Protein AF-U6D074-F1 (afdb_monomer)

Secondary structure (DSSP, 8-state):
-------------------------------TT--S-SS-----S-----S-PPPTTS---SEETTEEEEEEEPPPS------TTS--------TTSS--EEEEES---SS--PPEE--B-S-GGG--B-SS-------STT--S--EEEEETTEEEEE-

Sequence (160 aa):
PRHIYPAVEFLGPCEQEEGRSSAPESILLVPPTWPKQLVPAIPICSIPVTASLPPLEWPLSHQAGSYELRIEVQPKPHHRAHYETEGSRGAVKAPTGGHPVVQLHGYMENKPLGLQIFIGTADERILKPHAFYQVHRITGKTVTTTSYEKIVGNTKVLEI

Organism: Neovison vison (NCBI:txid452646)

Radius of gyration: 24.46 Å; Cα contacts (8 Å, |Δi|>4): 148; chains: 1; bounding box: 36×88×49 Å

Solvent-accessible surface area (backbone atoms only — not comparable to full-atom values): 11363 Å² total; per-residue (Å²): 138,91,86,84,86,88,88,82,92,75,95,77,81,89,87,84,83,87,78,83,78,74,71,82,83,76,81,78,85,73,74,93,78,70,76,94,80,87,68,83,93,69,82,93,67,90,71,83,79,73,82,69,72,79,64,81,57,57,92,73,71,57,59,60,93,72,32,36,57,42,72,82,35,58,59,40,98,74,76,75,81,66,59,92,91,51,75,83,70,70,78,79,34,15,79,88,70,51,59,52,38,76,46,74,42,69,74,83,70,93,70,89,74,77,51,81,43,60,37,57,44,92,45,84,92,61,48,28,70,32,94,89,49,66,52,75,89,78,77,57,96,86,57,84,72,72,68,49,79,46,76,56,91,94,40,44,32,37,36,67

InterPro domains:
  IPR008366 Nuclear factor of activated T cells (NFAT) [PTHR12533] (15-160)
  IPR008967 p53-like transcription factor, DNA-binding domain superfamily [SSF49417] (56-160)
  IPR011539 Rel homology domain, DNA-binding domain [PF00554] (69-154)
  IPR011539 Rel homology domain, DNA-binding domain [PS50254] (51-160)
  IPR037059 Rel homology domain (RHD), DNA-binding domain superfamily [G3DSA:2.60.40.340] (56-160)

Nearest PDB structures (foldseek):
  1owr-assembly4_Q  TM=9.821E-01  e=7.142E-13  Homo sapiens
  8ow4-assembly1_A  TM=9.774E-01  e=5.999E-13  Homo sapiens
  2as5-assembly2_M  TM=9.662E-01  e=8.504E-13  Homo sapiens
  3qrf-assembly2_M  TM=9.752E-01  e=2.722E-12  Homo sapiens
  1p7h-assembly1_L  TM=9.352E-01  e=1.099E-11  Homo sapiens

Structure (mmCIF, N/CA/C/O backbone):
data_AF-U6D074-F1
#
_entry.id   AF-U6D074-F1
#
loop_
_atom_site.group_PDB
_atom_site.id
_atom_site.type_symbol
_atom_site.label_atom_id
_atom_site.label_alt_id
_atom_site.label_comp_id
_atom_site.label_asym_id
_atom_site.label_entity_id
_atom_site.label_seq_id
_atom_site.pdbx_PDB_ins_code
_atom_site.Cartn_x
_atom_site.Cartn_y
_atom_site.Cartn_z
_atom_site.occupancy
_atom_site.B_iso_or_equiv
_atom_site.auth_seq_id
_atom_site.auth_comp_id
_atom_site.auth_asym_id
_atom_site.auth_atom_id
_atom_site.pdbx_PDB_model_num
ATOM 1 N N . PRO A 1 1 ? 6.207 73.550 6.041 1.00 38.06 1 PRO A N 1
ATOM 2 C CA . PRO A 1 1 ? 4.997 74.009 6.778 1.00 38.06 1 PRO A CA 1
ATOM 3 C C . PRO A 1 1 ? 4.131 72.793 7.178 1.00 38.06 1 PRO A C 1
ATOM 5 O O . PRO A 1 1 ? 3.427 72.260 6.336 1.00 38.06 1 PRO 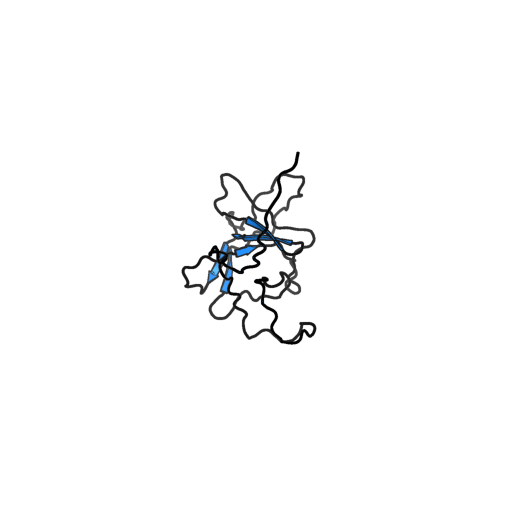A O 1
ATOM 8 N N . ARG A 1 2 ? 4.426 72.088 8.282 1.00 33.56 2 ARG A N 1
ATOM 9 C CA . ARG A 1 2 ? 3.972 72.301 9.681 1.00 33.56 2 ARG A CA 1
ATOM 10 C C . ARG A 1 2 ? 2.450 72.416 9.879 1.00 33.56 2 ARG A C 1
ATOM 12 O O . ARG A 1 2 ? 1.933 73.497 9.667 1.00 33.56 2 ARG A O 1
ATOM 19 N N . HIS A 1 3 ? 1.843 71.342 10.403 1.00 35.75 3 HIS A N 1
ATOM 20 C CA . HIS A 1 3 ? 0.740 71.236 11.393 1.00 35.75 3 HIS A CA 1
ATOM 21 C C . HIS A 1 3 ? 0.829 69.772 11.923 1.00 35.75 3 HIS A C 1
ATOM 23 O O . HIS A 1 3 ? 0.828 68.874 11.092 1.00 35.75 3 HIS A O 1
ATOM 29 N N . ILE A 1 4 ? 1.237 69.392 13.149 1.00 35.25 4 ILE A N 1
ATOM 30 C CA . ILE A 1 4 ? 0.816 69.634 14.557 1.00 35.25 4 ILE A CA 1
ATOM 31 C C . ILE A 1 4 ? -0.487 68.883 14.970 1.00 35.25 4 ILE A C 1
ATOM 33 O O . ILE A 1 4 ? -1.557 69.451 14.811 1.00 35.25 4 ILE A O 1
ATOM 37 N N . TYR A 1 5 ? -0.294 67.650 15.511 1.00 31.31 5 TYR A N 1
ATOM 38 C CA . TYR A 1 5 ? -0.891 66.891 16.667 1.00 31.31 5 TYR A CA 1
ATOM 39 C C . TYR A 1 5 ? -2.433 66.743 16.872 1.00 31.31 5 TYR A C 1
ATOM 41 O O . TYR A 1 5 ? -3.156 67.587 16.357 1.00 31.31 5 TYR A O 1
ATOM 49 N N . PRO A 1 6 ? -2.969 65.751 17.658 1.00 41.78 6 PRO A N 1
ATOM 50 C CA . PRO A 1 6 ? -2.330 64.956 18.735 1.00 41.78 6 PRO A CA 1
ATOM 51 C C . PRO A 1 6 ? -2.642 63.429 18.823 1.00 41.78 6 PRO A C 1
ATOM 53 O O . PRO A 1 6 ? -3.312 62.840 17.984 1.00 41.78 6 PRO A O 1
ATOM 56 N N . ALA A 1 7 ? -2.061 62.825 19.870 1.00 33.84 7 ALA A N 1
ATOM 57 C CA . ALA A 1 7 ? -1.990 61.420 20.287 1.00 33.84 7 ALA A CA 1
ATOM 58 C C . ALA A 1 7 ? -3.285 60.804 20.846 1.00 33.84 7 ALA A C 1
ATOM 60 O O . ALA A 1 7 ? -4.070 61.543 21.427 1.00 33.84 7 ALA A O 1
ATOM 61 N N . VAL A 1 8 ? -3.388 59.462 20.824 1.00 32.84 8 VAL A N 1
ATOM 62 C CA . VAL A 1 8 ? -3.908 58.626 21.934 1.00 32.84 8 VAL A CA 1
ATOM 63 C C . VAL A 1 8 ? -3.271 57.226 21.847 1.00 32.84 8 VAL A C 1
ATOM 65 O O . VAL A 1 8 ? -3.516 56.488 20.896 1.00 32.84 8 VAL A O 1
ATOM 68 N N . GLU A 1 9 ? -2.458 56.855 22.838 1.00 30.19 9 GLU A N 1
ATOM 69 C CA . GLU A 1 9 ? -2.199 55.451 23.169 1.00 30.19 9 GLU A CA 1
ATOM 70 C C . GLU A 1 9 ? -3.430 54.894 23.891 1.00 30.19 9 GLU A C 1
ATOM 72 O O . GLU A 1 9 ? -3.883 55.476 24.876 1.00 30.19 9 GLU A O 1
ATOM 77 N N . PHE A 1 10 ? -3.953 53.756 23.440 1.00 27.66 10 PHE A N 1
ATOM 78 C CA . PHE A 1 10 ? -4.755 52.891 24.300 1.00 27.66 10 PHE A CA 1
ATOM 79 C C . PHE A 1 10 ? -4.472 51.434 23.937 1.00 27.66 10 PHE A C 1
ATOM 81 O O . PHE A 1 10 ? -4.983 50.891 22.960 1.00 27.66 10 PHE A O 1
ATOM 88 N N . LEU A 1 11 ? -3.600 50.814 24.729 1.00 32.66 11 LEU A N 1
ATOM 89 C CA . LEU A 1 11 ? -3.539 49.366 24.878 1.00 32.66 11 LEU A CA 1
ATOM 90 C C . LEU A 1 11 ? -4.854 48.924 25.537 1.00 32.66 11 LEU A C 1
ATOM 92 O O . LEU A 1 11 ? -5.122 49.277 26.683 1.00 32.66 11 LEU A O 1
ATOM 96 N N . GLY A 1 12 ? -5.672 48.170 24.805 1.00 29.39 12 GLY A N 1
ATOM 97 C CA . GLY A 1 12 ? -6.912 47.558 25.284 1.00 29.39 12 GLY A CA 1
ATOM 98 C C . GLY A 1 12 ? -7.103 46.181 24.632 1.00 29.39 12 GLY A C 1
ATOM 99 O O . GLY A 1 12 ? -6.795 46.049 23.447 1.00 29.39 12 GLY A O 1
ATOM 100 N N . PRO A 1 13 ? -7.518 45.141 25.380 1.00 32.28 13 PRO A N 1
ATOM 101 C CA . PRO A 1 13 ? -7.339 43.746 24.987 1.00 32.28 13 PRO A CA 1
ATOM 102 C C . PRO A 1 13 ? -8.532 43.149 24.223 1.00 32.28 13 PRO A C 1
ATOM 104 O O . PRO A 1 13 ? -9.662 43.579 24.407 1.00 32.28 13 PRO A O 1
ATOM 107 N N . CYS A 1 14 ? -8.221 42.083 23.472 1.00 28.56 14 CYS A N 1
ATOM 108 C CA . CYS A 1 14 ? -9.037 40.887 23.226 1.00 28.56 14 CYS A CA 1
ATOM 109 C C . CYS A 1 14 ? -10.477 41.101 22.746 1.00 28.56 14 CYS A C 1
ATOM 111 O O . CYS A 1 14 ? -11.326 41.339 23.586 1.00 28.56 14 CYS A O 1
ATOM 113 N N . GLU A 1 15 ? -10.738 40.847 21.455 1.00 27.38 15 GLU A N 1
ATOM 114 C CA . GLU A 1 15 ? -11.736 39.869 20.970 1.00 27.38 15 GLU A CA 1
ATOM 115 C C . GLU A 1 15 ? -11.310 39.409 19.560 1.00 27.38 15 GLU A C 1
ATOM 117 O O . GLU A 1 15 ? -11.270 40.205 18.624 1.00 27.38 15 GLU A O 1
ATOM 122 N N . GLN A 1 16 ? -10.914 38.138 19.406 1.00 31.77 16 GLN A N 1
ATOM 123 C CA . GLN A 1 16 ? -10.743 37.506 18.094 1.00 31.77 16 GLN A CA 1
ATOM 124 C C . GLN A 1 16 ? -11.830 36.446 17.955 1.00 31.77 16 GLN A C 1
ATOM 126 O O . GLN A 1 16 ? -11.793 35.407 18.616 1.00 31.77 16 GLN A O 1
ATOM 131 N N . GLU A 1 17 ? -12.818 36.781 17.131 1.00 27.67 17 GLU A N 1
ATOM 132 C CA . GLU A 1 17 ? -13.995 35.978 16.849 1.00 27.67 17 GLU A CA 1
ATOM 133 C C . GLU A 1 17 ? -13.617 34.676 16.122 1.00 27.67 17 GLU A C 1
ATOM 135 O O . GLU A 1 17 ? -12.910 34.655 15.114 1.00 27.67 17 GLU A O 1
ATOM 140 N N . GLU A 1 18 ? -14.057 33.595 16.754 1.00 34.66 18 GLU A N 1
ATOM 141 C CA . GLU A 1 18 ? -14.454 32.282 16.259 1.00 34.66 18 GLU A CA 1
ATOM 142 C C . GLU A 1 18 ? -14.160 31.909 14.793 1.00 34.66 18 GLU A C 1
ATOM 144 O O . GLU A 1 18 ? -14.782 32.356 13.836 1.00 34.66 18 GLU A O 1
ATOM 149 N N . GLY A 1 19 ? -13.266 30.933 14.642 1.00 30.92 19 GLY A N 1
ATOM 150 C CA . GLY A 1 19 ? -13.064 30.179 13.407 1.00 30.92 19 GLY A CA 1
ATOM 151 C C . GLY A 1 19 ? -12.396 28.836 13.682 1.00 30.92 19 GLY A C 1
ATOM 152 O O . GLY A 1 19 ? -11.476 28.435 12.971 1.00 30.92 19 GLY A O 1
ATOM 153 N N . ARG A 1 20 ? -12.789 28.148 14.766 1.00 30.27 20 ARG A N 1
ATOM 154 C CA . ARG A 1 20 ? -12.307 26.791 15.061 1.00 30.27 20 ARG A CA 1
ATOM 155 C C . ARG A 1 20 ? -12.944 25.813 14.076 1.00 30.27 20 ARG A C 1
ATOM 157 O O . ARG A 1 20 ? -13.964 25.202 14.365 1.00 30.27 20 ARG A O 1
ATOM 164 N N . SER A 1 21 ? -12.298 25.616 12.932 1.00 30.59 21 SER A N 1
ATOM 165 C CA . SER A 1 21 ? -12.408 24.346 12.216 1.00 30.59 21 SER A CA 1
ATOM 166 C C . SER A 1 21 ? -11.698 23.294 13.067 1.00 30.59 21 SER A C 1
ATOM 168 O O . SER A 1 21 ? -10.490 23.093 12.933 1.00 30.59 21 SER A O 1
ATOM 170 N N . SER A 1 22 ? -12.417 22.668 14.001 1.00 35.97 22 SER A N 1
ATOM 171 C CA . SER A 1 22 ? -11.916 21.500 14.719 1.00 35.97 22 SER A CA 1
ATOM 172 C C . SER A 1 22 ? -11.695 20.379 13.705 1.00 35.97 22 SER A C 1
ATOM 174 O O . SER A 1 22 ? -12.635 19.774 13.188 1.00 35.97 22 SER A O 1
ATOM 176 N N . ALA A 1 23 ? -10.426 20.132 13.376 1.00 39.50 23 ALA A N 1
ATOM 177 C CA . ALA A 1 23 ? -10.022 18.931 12.661 1.00 39.50 23 ALA A CA 1
ATOM 178 C C . ALA A 1 23 ? -10.593 17.705 13.400 1.00 39.50 23 ALA A C 1
ATOM 180 O O . ALA A 1 23 ? -10.630 17.719 14.635 1.00 39.50 23 ALA A O 1
ATOM 181 N N . PRO A 1 24 ? -11.066 16.666 12.689 1.00 38.53 24 PRO A N 1
ATOM 182 C CA . PRO A 1 24 ? -11.672 15.515 13.337 1.00 38.53 24 PRO A CA 1
ATOM 183 C C . PRO A 1 24 ? -10.645 14.877 14.272 1.00 38.53 24 PRO A C 1
ATOM 185 O O . PRO A 1 24 ? -9.604 14.403 13.821 1.00 38.53 24 PRO A O 1
ATOM 188 N N . GLU A 1 25 ? -10.940 14.879 15.572 1.00 34.53 25 GLU A N 1
ATOM 189 C CA . GLU A 1 25 ? -10.128 14.191 16.569 1.00 34.53 25 GLU A CA 1
ATOM 190 C C . GLU A 1 25 ? -10.016 12.715 16.162 1.00 34.53 25 GLU A C 1
ATOM 192 O O . GLU A 1 25 ? -10.998 11.963 16.099 1.00 34.53 25 GLU A O 1
ATOM 197 N N . SER A 1 26 ? -8.800 12.317 15.794 1.00 38.19 26 SER A N 1
ATOM 198 C CA . SER A 1 26 ? -8.444 10.931 15.538 1.00 38.19 26 SER A CA 1
ATOM 199 C C . SER A 1 26 ? -8.326 10.234 16.888 1.00 38.19 26 SER A C 1
ATOM 201 O O . SER A 1 26 ? -7.357 10.442 17.619 1.00 38.19 26 SER A O 1
ATOM 203 N N . ILE A 1 27 ? -9.327 9.431 17.241 1.00 39.31 27 ILE A N 1
ATOM 204 C CA . ILE A 1 27 ? -9.294 8.622 18.459 1.00 39.31 27 ILE A CA 1
ATOM 205 C C . ILE A 1 27 ? -8.322 7.465 18.212 1.00 39.31 27 ILE A C 1
ATOM 207 O O . ILE A 1 27 ? -8.617 6.539 17.460 1.00 39.31 27 ILE A O 1
ATOM 211 N N . LEU A 1 28 ? -7.148 7.525 18.840 1.00 51.34 28 LEU A N 1
ATOM 212 C CA . LEU A 1 28 ? -6.232 6.391 18.923 1.00 51.34 28 LEU A CA 1
ATOM 213 C C . LEU A 1 28 ? -6.717 5.464 20.041 1.00 51.34 28 LEU A C 1
ATOM 215 O O . LEU A 1 28 ? -6.466 5.711 21.220 1.00 51.34 28 LEU A O 1
ATOM 219 N N . LEU A 1 29 ? -7.425 4.395 19.674 1.00 49.09 29 LEU A N 1
ATOM 220 C CA . LEU A 1 29 ? -7.734 3.308 20.600 1.00 49.09 29 LEU A CA 1
ATOM 221 C C . LEU A 1 29 ? -6.463 2.484 20.828 1.00 49.09 29 LEU A C 1
ATOM 223 O O . LEU A 1 29 ? -6.100 1.621 20.034 1.00 49.09 29 LEU A O 1
ATOM 227 N N . VAL A 1 30 ? -5.767 2.785 21.919 1.00 47.28 30 VAL A N 1
ATOM 228 C CA . VAL A 1 30 ? -4.621 2.011 22.397 1.00 47.28 30 VAL A CA 1
ATOM 229 C C . VAL A 1 30 ? -5.130 0.849 23.263 1.00 47.28 30 VAL A C 1
ATOM 231 O O . VAL A 1 30 ? -5.796 1.108 24.270 1.00 47.28 30 VAL A O 1
ATOM 234 N N . PRO A 1 31 ? -4.839 -0.427 22.938 1.00 38.75 31 PRO A N 1
ATOM 235 C CA . PRO A 1 31 ? -5.213 -1.542 23.800 1.00 38.75 31 PRO A CA 1
ATOM 236 C C . PRO A 1 31 ? -4.442 -1.492 25.135 1.00 38.75 31 PRO A C 1
ATOM 238 O O . PRO A 1 31 ? -3.231 -1.265 25.131 1.00 38.75 31 PRO A O 1
ATOM 241 N N . PRO A 1 32 ? -5.081 -1.787 26.282 1.00 45.03 32 PRO A N 1
ATOM 242 C CA . PRO A 1 32 ? -4.427 -1.769 27.596 1.00 45.03 32 PRO A CA 1
ATOM 243 C C . PRO A 1 32 ? -3.415 -2.911 27.831 1.00 45.03 32 PRO A C 1
ATOM 245 O O . PRO A 1 32 ? -2.783 -2.958 28.884 1.00 45.03 32 PRO A O 1
ATOM 248 N N . THR A 1 33 ? -3.234 -3.836 26.883 1.00 42.75 33 THR A N 1
ATOM 249 C CA . THR A 1 33 ? -2.400 -5.044 27.036 1.00 42.75 33 THR A CA 1
ATOM 250 C C . THR A 1 33 ? -1.003 -4.939 26.416 1.00 42.75 33 THR A C 1
ATOM 252 O O . THR A 1 33 ? -0.389 -5.965 26.126 1.00 42.75 33 THR A O 1
ATOM 255 N N . TRP A 1 34 ? -0.465 -3.735 26.200 1.00 48.28 34 TRP A N 1
ATOM 256 C CA . TRP A 1 34 ? 0.905 -3.588 25.696 1.00 48.28 34 TRP A CA 1
ATOM 257 C C . TRP A 1 34 ? 1.943 -4.169 26.679 1.00 48.28 34 TRP A C 1
ATOM 259 O O . TRP A 1 34 ? 2.003 -3.732 27.834 1.00 48.28 34 TRP A O 1
ATOM 269 N N . PRO A 1 35 ? 2.788 -5.137 26.256 1.00 38.09 35 PRO A N 1
ATOM 270 C CA . PRO A 1 35 ? 3.883 -5.629 27.083 1.00 38.09 35 PRO A CA 1
ATOM 271 C C . PRO A 1 35 ? 4.843 -4.480 27.403 1.00 38.09 35 PRO A C 1
ATOM 273 O O . PRO A 1 35 ? 5.380 -3.831 26.508 1.00 38.09 35 PRO A O 1
ATOM 276 N N . LYS A 1 36 ? 5.091 -4.238 28.694 1.00 45.12 36 LYS A N 1
ATOM 277 C CA . LYS A 1 36 ? 5.976 -3.179 29.220 1.00 45.12 36 LYS A CA 1
ATOM 278 C C . LYS A 1 36 ? 7.473 -3.418 28.965 1.00 45.12 36 LYS A C 1
ATOM 280 O O . LYS A 1 36 ? 8.309 -2.997 29.758 1.00 45.12 36 LYS A O 1
ATOM 285 N N . GLN A 1 37 ? 7.845 -4.109 27.898 1.00 4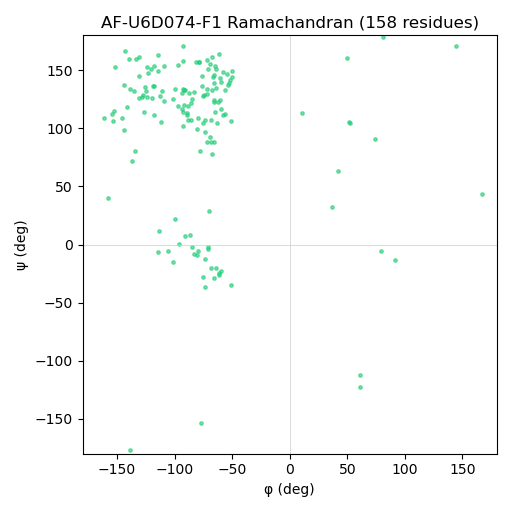6.09 37 GLN A N 1
ATOM 286 C CA . GLN A 1 37 ? 9.238 -4.440 27.628 1.00 46.09 37 GLN A CA 1
ATOM 287 C C . GLN A 1 37 ? 9.555 -4.158 26.169 1.00 46.09 37 GLN A C 1
ATOM 289 O O . GLN A 1 37 ? 9.511 -5.064 25.352 1.00 46.09 37 GLN A O 1
ATOM 294 N N . LEU A 1 38 ? 9.802 -2.876 25.875 1.00 47.19 38 LEU A N 1
ATOM 295 C CA . LEU A 1 38 ? 10.744 -2.340 24.871 1.00 47.19 38 LEU A CA 1
ATOM 296 C C . LEU A 1 38 ? 10.483 -0.838 24.620 1.00 47.19 38 LEU A C 1
ATOM 298 O O . LEU A 1 38 ? 10.487 -0.366 23.489 1.00 47.19 38 LEU A O 1
A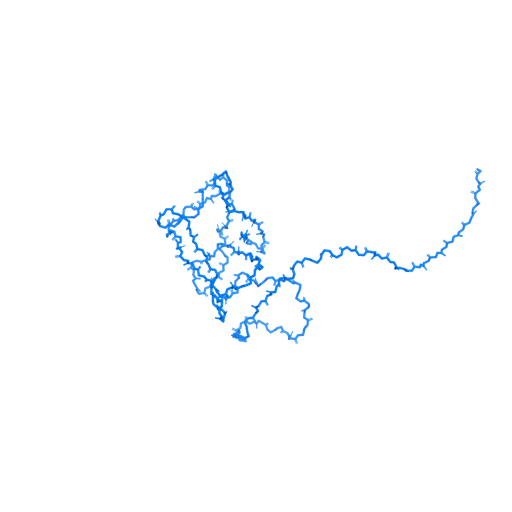TOM 302 N N . VAL A 1 39 ? 10.269 -0.060 25.685 1.00 46.28 39 VAL A N 1
ATOM 303 C CA . VAL A 1 39 ? 10.368 1.407 25.620 1.00 46.28 39 VAL A CA 1
ATOM 304 C C . VAL A 1 39 ? 11.576 1.832 26.459 1.00 46.28 39 VAL A C 1
ATOM 306 O O . VAL A 1 39 ? 11.672 1.402 27.613 1.00 46.28 39 VAL A O 1
ATOM 309 N N . PRO A 1 40 ? 12.525 2.633 25.935 1.00 41.31 40 PRO A N 1
ATOM 310 C CA . PRO A 1 40 ? 13.461 3.349 26.792 1.00 41.31 40 PRO A CA 1
ATOM 311 C C . PRO A 1 40 ? 12.635 4.185 27.769 1.00 41.31 40 PRO A C 1
ATOM 313 O O . PRO A 1 40 ? 11.656 4.808 27.365 1.00 41.31 40 PRO A O 1
ATOM 316 N N . ALA A 1 41 ? 12.980 4.136 29.053 1.00 45.00 41 ALA A N 1
ATOM 317 C CA . ALA A 1 41 ? 12.227 4.772 30.125 1.00 45.00 41 ALA A CA 1
ATOM 318 C C . ALA A 1 41 ? 11.943 6.255 29.821 1.00 45.00 41 ALA A C 1
ATOM 320 O O . ALA A 1 41 ? 12.833 7.097 29.918 1.00 45.00 41 ALA A O 1
ATOM 321 N N . ILE A 1 42 ? 10.692 6.571 29.488 1.00 49.56 42 ILE A N 1
ATOM 322 C CA . ILE A 1 42 ? 10.171 7.939 29.475 1.00 49.56 42 ILE A CA 1
ATOM 323 C C . ILE A 1 42 ? 9.204 8.031 30.661 1.00 49.56 42 ILE A C 1
ATOM 325 O O . ILE A 1 42 ? 8.312 7.182 30.768 1.00 49.56 42 ILE A O 1
ATOM 329 N N . PRO A 1 43 ? 9.390 8.977 31.600 1.00 41.91 43 PRO A N 1
ATOM 330 C CA . PRO A 1 43 ? 8.529 9.078 32.766 1.00 41.91 43 PRO A CA 1
ATOM 331 C C . PRO A 1 43 ? 7.105 9.425 32.328 1.00 41.91 43 PRO A C 1
ATOM 333 O O . PRO A 1 43 ? 6.874 10.299 31.495 1.00 41.91 43 PRO A O 1
ATOM 336 N N . ILE A 1 44 ? 6.149 8.708 32.912 1.00 57.50 44 ILE A N 1
ATOM 337 C CA . ILE A 1 44 ? 4.713 8.890 32.723 1.00 57.50 44 ILE A CA 1
ATOM 338 C C . ILE A 1 44 ? 4.328 10.218 33.381 1.00 57.50 44 ILE A C 1
ATOM 340 O O . ILE A 1 44 ? 4.062 10.244 34.574 1.00 57.50 44 ILE A O 1
ATOM 344 N N . CYS A 1 45 ? 4.333 11.309 32.618 1.00 46.28 45 CYS A N 1
ATOM 345 C CA . CYS A 1 45 ? 3.681 12.571 32.962 1.00 46.28 45 CYS A CA 1
ATOM 346 C C . CYS A 1 45 ? 3.334 13.318 31.665 1.00 46.28 45 CYS A C 1
ATOM 348 O O . CYS A 1 45 ? 4.213 13.851 30.997 1.00 46.28 45 CYS A O 1
ATOM 350 N N . SER A 1 46 ? 2.042 13.335 31.333 1.00 44.19 46 SER A N 1
ATOM 351 C CA . SER A 1 46 ? 1.344 14.425 30.635 1.00 44.19 46 SER A CA 1
ATOM 352 C C . SER A 1 46 ? 2.080 15.093 29.467 1.00 44.19 46 SER A C 1
ATOM 354 O O . SER A 1 46 ? 2.336 16.295 29.499 1.00 44.19 46 SER A O 1
ATOM 356 N N . ILE A 1 47 ? 2.370 14.343 28.403 1.00 41.34 47 ILE A N 1
ATOM 357 C CA . ILE A 1 47 ? 2.631 14.970 27.103 1.00 41.34 47 ILE A CA 1
ATOM 358 C C . ILE A 1 47 ? 1.262 15.193 26.449 1.00 41.34 47 ILE A C 1
ATOM 360 O O . ILE A 1 47 ? 0.500 14.227 26.343 1.00 41.34 47 ILE A O 1
ATOM 364 N N . PRO A 1 48 ? 0.905 16.420 26.027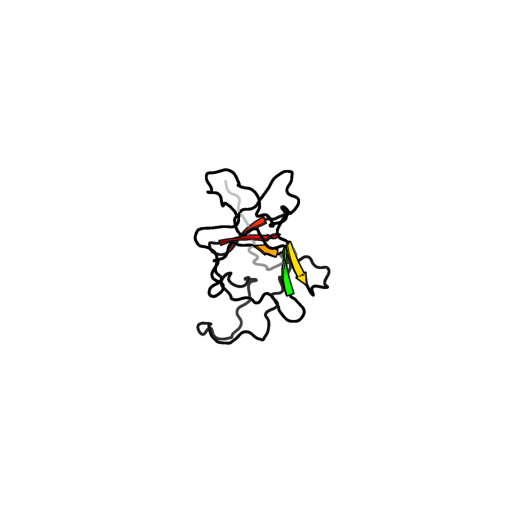 1.00 38.59 48 PRO A N 1
ATOM 365 C CA . PRO A 1 48 ? -0.251 16.601 25.165 1.00 38.59 48 PRO A CA 1
ATOM 366 C C . PRO A 1 48 ? 0.009 15.761 23.915 1.00 38.59 48 PRO A C 1
ATOM 368 O O . PRO A 1 48 ? 0.947 16.036 23.170 1.00 38.59 48 PRO A O 1
ATOM 371 N N . VAL A 1 49 ? -0.765 14.690 23.726 1.00 45.81 49 VAL A N 1
ATOM 372 C CA . VAL A 1 49 ? -0.703 13.861 22.521 1.00 45.81 49 VAL A CA 1
ATOM 373 C C . VAL A 1 49 ? -1.174 14.752 21.382 1.00 45.81 49 VAL A C 1
ATOM 375 O O . VAL A 1 49 ? -2.360 14.833 21.079 1.00 45.81 49 VAL A O 1
ATOM 378 N N . THR A 1 50 ? -0.252 15.483 20.768 1.00 40.88 50 THR A N 1
ATOM 379 C CA . THR A 1 50 ? -0.475 16.146 19.492 1.00 40.88 50 THR A CA 1
ATOM 380 C C . THR A 1 50 ? -0.614 15.052 18.451 1.00 40.88 50 THR A C 1
ATOM 382 O O . THR A 1 50 ? 0.364 14.753 17.783 1.00 40.88 50 THR A O 1
ATOM 385 N N . ALA A 1 51 ? -1.779 14.401 18.390 1.00 46.06 51 ALA A N 1
ATOM 386 C CA . ALA A 1 51 ? -2.298 13.602 17.278 1.00 46.06 51 ALA A CA 1
ATOM 387 C C . ALA A 1 51 ? -1.269 12.768 16.479 1.00 46.06 51 ALA A C 1
ATOM 389 O O . ALA A 1 51 ? -1.409 12.603 15.268 1.00 46.06 51 ALA A O 1
ATOM 390 N N . SER A 1 52 ? -0.202 12.269 17.109 1.00 60.88 52 SER A N 1
ATOM 391 C CA . SER A 1 52 ? 0.867 11.599 16.384 1.00 60.88 52 SER A CA 1
ATOM 392 C C . SER A 1 52 ? 0.481 10.140 16.308 1.00 60.88 52 SER A C 1
ATOM 394 O O . SER A 1 52 ? 0.430 9.448 17.328 1.00 60.88 52 SER A O 1
ATOM 396 N N . LEU A 1 53 ? 0.167 9.692 15.097 1.00 75.19 53 LEU A N 1
ATOM 397 C CA . LEU A 1 53 ? -0.026 8.281 14.814 1.00 75.19 53 LEU A CA 1
ATOM 398 C C . LEU A 1 53 ? 1.164 7.460 15.348 1.00 75.19 53 LEU A C 1
ATOM 400 O O . LEU A 1 53 ? 2.287 7.975 15.397 1.00 75.19 53 LEU A O 1
ATOM 404 N N . PRO A 1 54 ? 0.928 6.200 15.750 1.00 84.06 54 PRO A N 1
ATOM 405 C CA . PRO A 1 54 ? 1.996 5.287 16.136 1.00 84.06 54 PRO A CA 1
ATOM 406 C C . PRO A 1 54 ? 3.109 5.240 15.068 1.00 84.06 54 PRO A C 1
ATOM 408 O O . PRO A 1 54 ? 2.792 5.304 13.876 1.00 84.06 54 PRO A O 1
ATOM 411 N N . PRO A 1 55 ? 4.396 5.102 15.450 1.00 87.56 55 PRO A N 1
ATOM 412 C CA . PRO A 1 55 ? 5.469 4.848 14.489 1.00 87.56 55 PRO A CA 1
ATOM 413 C C . PRO A 1 55 ? 5.171 3.622 13.615 1.00 87.56 55 PRO A C 1
ATOM 415 O O . PRO A 1 55 ? 4.567 2.654 14.083 1.00 87.56 55 PRO A O 1
ATOM 418 N N . LEU A 1 56 ? 5.617 3.642 12.356 1.00 89.31 56 LEU A N 1
ATOM 419 C CA . LEU A 1 56 ? 5.326 2.572 11.390 1.00 89.31 56 LEU A CA 1
ATOM 420 C C . LEU A 1 56 ? 6.025 1.245 11.729 1.00 89.31 56 LEU A C 1
ATOM 422 O O . LEU A 1 56 ? 5.603 0.196 11.253 1.00 89.31 56 LEU A O 1
ATOM 426 N N . GLU A 1 57 ? 7.090 1.282 12.533 1.00 87.31 57 GLU A N 1
ATOM 427 C CA . GLU A 1 57 ? 7.808 0.104 13.033 1.00 87.31 57 GLU A CA 1
ATOM 428 C C . GLU A 1 57 ? 7.204 -0.525 14.300 1.00 87.31 57 GLU A C 1
ATOM 430 O O . GLU A 1 57 ? 7.735 -1.512 14.814 1.00 87.31 57 GLU A O 1
ATOM 435 N N . TRP A 1 58 ? 6.134 0.047 14.859 1.00 87.31 58 TRP A N 1
ATOM 436 C CA . TRP A 1 58 ? 5.556 -0.469 16.098 1.00 87.31 58 TRP A CA 1
ATOM 437 C C . TRP A 1 58 ? 4.831 -1.804 15.820 1.00 87.31 58 TRP A C 1
ATOM 439 O O . TRP A 1 58 ? 4.086 -1.884 14.840 1.00 87.31 58 TRP A O 1
ATOM 449 N N . PRO A 1 59 ? 5.010 -2.868 16.635 1.00 84.25 59 PRO A N 1
ATOM 450 C CA . PRO A 1 59 ? 4.427 -4.174 16.359 1.00 84.25 59 PRO A CA 1
ATOM 451 C C . PRO A 1 59 ? 2.944 -4.163 16.743 1.00 84.25 59 PRO A C 1
ATOM 453 O O . PRO A 1 59 ? 2.546 -4.591 17.828 1.00 84.25 59 PRO A O 1
ATOM 456 N N . LEU A 1 60 ? 2.123 -3.614 15.851 1.00 87.25 60 LEU A N 1
ATOM 457 C CA . LEU A 1 60 ? 0.676 -3.575 15.996 1.00 87.25 60 LEU A CA 1
ATOM 458 C C . LEU A 1 60 ? 0.081 -4.951 15.681 1.00 87.25 60 LEU A C 1
ATOM 460 O O . LEU A 1 60 ? 0.452 -5.608 14.709 1.00 87.25 60 LEU A O 1
ATOM 464 N N . SER A 1 61 ? -0.871 -5.378 16.508 1.00 90.06 61 SER A N 1
ATOM 465 C CA . SER A 1 61 ? -1.691 -6.554 16.222 1.00 90.06 61 SER A CA 1
ATOM 466 C C . SER A 1 61 ? -2.744 -6.207 15.171 1.00 90.06 61 SER A C 1
ATOM 468 O O . SER A 1 61 ? -3.307 -5.113 15.191 1.00 90.06 61 SER A O 1
ATOM 470 N N . HIS A 1 62 ? -3.062 -7.160 14.297 1.00 92.06 62 HIS A N 1
ATOM 471 C CA . HIS A 1 62 ? -4.185 -7.042 13.365 1.00 92.06 62 HIS A CA 1
ATOM 472 C C . HIS A 1 62 ? -5.551 -7.203 14.061 1.00 92.06 62 HIS A C 1
ATOM 474 O O . HIS A 1 62 ? -6.578 -6.881 13.471 1.00 92.06 62 HIS A O 1
ATOM 480 N N . GLN A 1 63 ? -5.573 -7.677 15.312 1.00 94.75 63 GLN A N 1
ATOM 481 C CA . GLN A 1 63 ? -6.783 -7.881 16.107 1.00 94.75 63 GLN A CA 1
ATOM 482 C C . GLN A 1 63 ? -6.697 -7.161 17.459 1.00 94.75 63 GLN A C 1
ATOM 484 O O . GLN A 1 63 ? -5.684 -7.254 18.161 1.00 94.75 63 GLN A O 1
ATOM 489 N N . ALA A 1 64 ? -7.782 -6.487 17.843 1.00 92.62 64 ALA A N 1
ATOM 490 C CA . ALA A 1 64 ? -7.954 -5.843 19.141 1.00 92.62 64 ALA A CA 1
ATOM 491 C C . ALA A 1 64 ? -9.422 -5.928 19.598 1.00 92.62 64 ALA A C 1
ATOM 493 O O . ALA A 1 64 ? -10.299 -5.254 19.059 1.00 92.62 64 ALA A O 1
ATOM 494 N N . GLY A 1 65 ? -9.700 -6.744 20.620 1.00 93.75 65 GLY A N 1
ATOM 495 C CA . GLY A 1 65 ? -11.065 -6.950 21.114 1.00 93.75 65 GLY A CA 1
ATOM 496 C C . GLY A 1 65 ? -11.973 -7.548 20.035 1.00 93.75 65 GLY A C 1
ATOM 497 O O . GLY A 1 65 ? -11.675 -8.617 19.506 1.00 93.75 65 GLY A O 1
ATOM 498 N N . SER A 1 66 ? -13.069 -6.856 19.715 1.00 94.12 66 SER A N 1
ATOM 499 C CA . SER A 1 66 ? -14.001 -7.227 18.641 1.00 94.12 66 SER A CA 1
ATOM 500 C C . SER A 1 66 ? -13.536 -6.816 17.243 1.00 94.12 66 SER A C 1
ATOM 502 O O . SER A 1 66 ? -14.180 -7.196 16.269 1.00 94.12 66 SER A O 1
ATOM 504 N N . TYR A 1 67 ? -12.468 -6.022 17.134 1.00 96.62 67 TYR A N 1
ATOM 505 C CA . TYR A 1 67 ? -11.972 -5.515 15.860 1.00 96.62 67 TYR A CA 1
ATOM 506 C C . TYR A 1 67 ? -10.902 -6.433 15.279 1.00 96.62 67 TYR A C 1
ATOM 508 O O . TYR A 1 67 ? -9.964 -6.818 15.980 1.00 96.62 67 TYR A O 1
ATOM 516 N N . GLU A 1 68 ? -11.012 -6.733 13.987 1.00 97.38 68 GLU A N 1
ATOM 517 C CA . GLU A 1 68 ? -10.040 -7.552 13.259 1.00 97.38 68 GLU A CA 1
ATOM 518 C C . GLU A 1 68 ? -9.829 -6.984 11.851 1.00 97.38 68 GLU A C 1
ATOM 520 O O . GLU A 1 68 ? -10.765 -6.910 11.058 1.00 97.38 68 GLU A O 1
ATOM 525 N N . LEU A 1 69 ? -8.604 -6.572 11.529 1.00 97.44 69 LEU A N 1
ATOM 526 C CA . LEU A 1 69 ? -8.214 -6.156 10.186 1.00 97.44 69 LEU A CA 1
ATOM 527 C C . LEU A 1 69 ? -7.630 -7.358 9.442 1.00 97.44 69 LEU A C 1
ATOM 529 O O . LEU A 1 69 ? -6.588 -7.887 9.822 1.00 97.44 69 LEU A O 1
ATOM 533 N N . ARG A 1 70 ? -8.285 -7.787 8.365 1.00 97.94 70 ARG A N 1
ATOM 534 C CA . ARG A 1 70 ? -7.924 -8.997 7.618 1.00 97.94 70 ARG A CA 1
ATOM 535 C C . ARG A 1 70 ? -7.646 -8.695 6.162 1.00 97.94 70 ARG A C 1
ATOM 537 O O . ARG A 1 70 ? -8.291 -7.839 5.562 1.00 97.94 70 ARG A O 1
ATOM 544 N N . ILE A 1 71 ? -6.734 -9.461 5.572 1.00 97.44 71 ILE A N 1
ATOM 545 C CA . ILE A 1 71 ? -6.577 -9.517 4.120 1.00 97.44 71 ILE A CA 1
ATOM 546 C C . ILE A 1 71 ? -7.430 -10.679 3.607 1.00 97.44 71 ILE A C 1
ATOM 548 O O . ILE A 1 71 ? -7.049 -11.840 3.731 1.00 97.44 71 ILE A O 1
ATOM 552 N N . GLU A 1 72 ? -8.594 -10.360 3.047 1.00 97.81 72 GLU A N 1
ATOM 553 C CA . GLU A 1 72 ? -9.542 -11.343 2.505 1.00 97.81 72 GLU A CA 1
ATOM 554 C C . GLU A 1 72 ? -9.053 -11.928 1.176 1.00 97.81 72 GLU A C 1
ATOM 556 O O . GLU A 1 72 ? -9.221 -13.113 0.891 1.00 97.81 72 GLU A O 1
ATOM 561 N N . VAL A 1 73 ? -8.402 -11.101 0.352 1.00 98.25 73 VAL A N 1
ATOM 562 C CA . VAL A 1 73 ? -7.800 -11.534 -0.913 1.00 98.25 73 VAL A CA 1
ATOM 563 C C . VAL A 1 73 ? -6.341 -11.121 -0.935 1.00 98.25 73 VAL A C 1
ATOM 565 O O . VAL A 1 73 ? -6.021 -9.934 -0.998 1.00 98.25 73 VAL A O 1
ATOM 568 N N . GLN A 1 74 ? -5.456 -12.114 -0.926 1.00 97.94 74 GLN A N 1
ATOM 569 C CA . GLN A 1 74 ? -4.014 -11.893 -0.919 1.00 97.94 74 GLN A CA 1
ATOM 570 C C . GLN A 1 74 ? -3.492 -11.356 -2.263 1.00 97.94 74 GLN A C 1
ATOM 572 O O . GLN A 1 74 ? -4.041 -11.672 -3.328 1.00 97.94 74 GLN A O 1
ATOM 577 N N . PRO A 1 75 ? -2.400 -10.570 -2.252 1.00 97.62 75 PRO A N 1
ATOM 578 C CA . PRO A 1 75 ? -1.694 -10.199 -3.471 1.00 97.62 75 PRO A CA 1
ATOM 579 C C . PRO A 1 75 ? -1.009 -11.405 -4.125 1.00 97.62 75 PRO A C 1
ATOM 581 O O . PRO A 1 75 ? -0.759 -12.438 -3.504 1.00 97.62 75 PRO A O 1
ATOM 584 N N . LYS A 1 76 ? -0.677 -11.271 -5.414 1.00 97.25 76 LYS A N 1
ATOM 585 C CA . LYS A 1 76 ? 0.189 -12.229 -6.107 1.00 97.25 76 LYS A CA 1
ATOM 586 C C . LYS A 1 76 ? 1.562 -12.272 -5.424 1.00 97.25 76 LYS A C 1
ATOM 588 O O . LYS A 1 76 ? 2.088 -11.209 -5.098 1.00 97.25 76 LYS A O 1
ATOM 593 N N . PRO A 1 77 ? 2.200 -13.454 -5.331 1.00 96.06 77 PRO A N 1
ATOM 594 C CA . PRO A 1 77 ? 3.555 -13.577 -4.785 1.00 96.06 77 PRO A CA 1
ATOM 595 C C . PRO A 1 77 ? 4.609 -12.772 -5.552 1.00 96.06 77 PRO A C 1
ATOM 597 O O . PRO A 1 77 ? 5.666 -12.457 -5.016 1.00 96.06 77 PRO A O 1
ATOM 600 N N . HIS A 1 78 ? 4.339 -12.455 -6.822 1.00 96.19 78 HIS A N 1
ATOM 601 C CA . HIS A 1 78 ? 5.246 -11.700 -7.668 1.00 96.19 78 HIS A CA 1
ATOM 602 C C . HIS A 1 78 ? 4.561 -10.460 -8.239 1.00 96.19 78 HIS A C 1
ATOM 604 O O . HIS A 1 78 ? 3.517 -10.541 -8.894 1.00 96.19 78 HIS A O 1
ATOM 610 N N . HIS A 1 79 ? 5.198 -9.315 -8.031 1.00 96.75 79 HIS A N 1
ATOM 611 C CA . HIS A 1 79 ? 4.877 -8.054 -8.673 1.00 96.75 79 HIS A CA 1
ATOM 612 C C . HIS A 1 79 ? 6.191 -7.367 -9.042 1.00 96.75 79 HIS A C 1
ATOM 614 O O . HIS A 1 79 ? 7.115 -7.306 -8.232 1.00 96.75 79 HIS A O 1
ATOM 620 N N . ARG A 1 80 ? 6.280 -6.857 -10.272 1.00 95.88 80 ARG A N 1
ATOM 621 C CA . ARG A 1 80 ? 7.453 -6.114 -10.727 1.00 95.88 80 ARG A CA 1
ATOM 622 C C . ARG A 1 80 ? 7.269 -4.642 -10.381 1.00 95.88 80 ARG A C 1
ATOM 624 O O . ARG A 1 80 ? 6.481 -3.956 -11.029 1.00 95.88 80 ARG A O 1
ATOM 631 N N . ALA A 1 81 ? 8.019 -4.184 -9.384 1.00 96.25 81 ALA A N 1
ATOM 632 C CA . ALA A 1 81 ? 8.133 -2.768 -9.067 1.00 96.25 81 ALA A CA 1
ATOM 633 C C . ALA A 1 81 ? 8.737 -1.979 -10.242 1.00 96.25 81 ALA A C 1
ATOM 635 O O . ALA A 1 81 ? 9.325 -2.555 -11.163 1.00 96.25 81 ALA A O 1
ATOM 636 N N . HIS A 1 82 ? 8.580 -0.660 -10.190 1.00 96.06 82 HIS A N 1
ATOM 637 C CA . HIS A 1 82 ? 9.117 0.261 -11.183 1.00 96.06 82 HIS A CA 1
ATOM 638 C C . HIS A 1 82 ? 10.069 1.258 -10.533 1.00 96.06 82 HIS A C 1
ATOM 640 O O . HIS A 1 82 ? 9.916 1.580 -9.353 1.00 96.06 82 HIS A O 1
ATOM 646 N N . TYR A 1 83 ? 11.042 1.733 -11.304 1.00 96.25 83 TYR A N 1
ATOM 647 C CA . TYR A 1 83 ? 11.866 2.874 -10.913 1.00 96.25 83 TYR A CA 1
ATOM 648 C C . TYR A 1 83 ? 11.121 4.189 -11.143 1.00 96.25 83 TYR A C 1
ATOM 650 O O . TYR A 1 83 ? 10.255 4.281 -12.006 1.00 96.25 83 TYR A O 1
ATOM 658 N N . GLU A 1 84 ? 11.509 5.240 -10.425 1.00 92.06 84 GLU A N 1
ATOM 659 C CA . GLU A 1 84 ? 10.892 6.569 -10.564 1.00 92.06 84 GLU A CA 1
ATOM 660 C C . GLU A 1 84 ? 11.052 7.170 -11.970 1.00 92.06 84 GLU A C 1
ATOM 662 O O . GLU A 1 84 ? 10.252 8.001 -12.389 1.00 92.06 84 GLU A O 1
ATOM 667 N N . THR A 1 85 ? 12.080 6.748 -12.710 1.00 94.56 85 THR A N 1
ATOM 668 C CA . THR A 1 85 ? 12.385 7.230 -14.062 1.00 94.56 85 THR A CA 1
ATOM 669 C C . THR A 1 85 ? 11.582 6.541 -15.164 1.00 94.56 85 THR A C 1
ATOM 671 O O . THR A 1 85 ? 11.657 6.967 -16.317 1.00 94.56 85 THR A O 1
ATOM 674 N N . GLU A 1 86 ? 10.827 5.483 -14.853 1.00 94.31 86 GLU A N 1
ATOM 675 C CA . GLU A 1 86 ? 10.008 4.760 -15.827 1.00 94.31 86 GLU A CA 1
ATOM 676 C C . GLU A 1 86 ? 8.506 4.888 -15.535 1.00 94.31 86 GLU A C 1
ATOM 678 O O . GLU A 1 86 ? 8.073 5.262 -14.447 1.00 94.31 86 GLU A O 1
ATOM 683 N N . GLY A 1 87 ? 7.683 4.573 -16.539 1.00 90.31 87 GLY A N 1
ATOM 684 C CA . GLY A 1 87 ? 6.231 4.575 -16.385 1.00 90.31 87 GLY A CA 1
ATOM 685 C C . GLY A 1 87 ? 5.741 3.525 -15.382 1.00 90.31 87 GLY A C 1
ATOM 686 O O . GLY A 1 87 ? 6.339 2.457 -15.228 1.00 90.31 87 GLY A O 1
ATOM 687 N N . SER A 1 88 ? 4.605 3.812 -14.738 1.00 86.94 88 SER A N 1
ATOM 688 C CA . SER A 1 88 ? 3.978 2.907 -13.769 1.00 86.94 88 SER A CA 1
ATOM 689 C C . SER A 1 88 ? 3.754 1.505 -14.347 1.00 86.94 88 SER A C 1
ATOM 691 O O . SER A 1 88 ? 3.257 1.339 -15.463 1.00 86.94 88 SER A O 1
ATOM 693 N N . ARG A 1 89 ? 4.054 0.476 -13.547 1.00 92.12 89 ARG A N 1
ATOM 694 C CA . ARG A 1 89 ? 3.768 -0.939 -13.861 1.00 92.12 89 ARG A CA 1
ATOM 695 C C . ARG A 1 89 ? 2.356 -1.374 -13.446 1.00 92.12 89 ARG A C 1
ATOM 697 O O . ARG A 1 89 ? 2.021 -2.553 -13.542 1.00 92.12 89 ARG A O 1
ATOM 704 N N . GLY A 1 90 ? 1.519 -0.420 -13.034 1.00 92.62 90 GLY A N 1
ATOM 705 C CA . GLY A 1 90 ? 0.150 -0.655 -12.590 1.00 92.62 90 GLY A CA 1
ATOM 706 C C . GLY A 1 90 ? 0.054 -1.143 -11.143 1.00 92.62 90 GLY A C 1
ATOM 707 O O . GLY A 1 90 ? 1.050 -1.317 -10.446 1.00 92.62 90 GLY A O 1
ATOM 708 N N . ALA A 1 91 ? -1.182 -1.340 -10.684 1.00 94.12 91 ALA A N 1
ATOM 709 C CA . ALA A 1 91 ? -1.470 -1.765 -9.318 1.00 94.12 91 ALA A CA 1
ATOM 710 C C . ALA A 1 91 ? -1.041 -3.216 -9.046 1.00 94.12 91 ALA A C 1
ATOM 712 O O . ALA A 1 91 ? -1.044 -4.065 -9.942 1.00 94.12 91 ALA A O 1
ATOM 713 N N . VAL A 1 92 ? -0.784 -3.522 -7.772 1.00 95.81 92 VAL A N 1
ATOM 714 C CA . VAL A 1 92 ? -0.674 -4.903 -7.290 1.00 95.81 92 VAL A CA 1
ATOM 715 C C . VAL A 1 92 ? -1.991 -5.641 -7.556 1.00 95.81 92 VAL A C 1
ATOM 717 O O . VAL A 1 92 ? -3.085 -5.087 -7.411 1.00 95.81 92 VAL A O 1
ATOM 720 N N . LYS A 1 93 ? -1.883 -6.901 -7.983 1.00 96.69 93 LYS A N 1
ATOM 721 C CA . LYS A 1 93 ? -3.016 -7.751 -8.365 1.00 96.69 93 LYS A CA 1
ATOM 722 C C . LYS A 1 93 ? -3.103 -8.976 -7.471 1.00 96.69 93 LYS A C 1
ATOM 724 O O . LYS A 1 93 ? -2.085 -9.438 -6.968 1.00 96.69 93 LYS A O 1
ATOM 729 N N . ALA A 1 94 ? -4.307 -9.514 -7.333 1.00 97.75 94 ALA A N 1
ATOM 730 C CA . ALA A 1 94 ? -4.569 -10.804 -6.707 1.00 97.75 94 ALA A CA 1
ATOM 731 C C . ALA A 1 94 ? -4.315 -11.961 -7.694 1.00 97.75 94 ALA A C 1
ATOM 733 O O . ALA A 1 94 ? -4.396 -11.744 -8.910 1.00 97.75 94 ALA A O 1
ATOM 734 N N . PRO A 1 95 ? -4.042 -13.196 -7.227 1.00 96.75 95 PRO A N 1
ATOM 735 C CA . PRO A 1 95 ? -3.871 -14.375 -8.085 1.00 96.75 95 PRO A CA 1
ATOM 736 C C . PRO A 1 95 ? -5.009 -14.584 -9.090 1.00 96.75 95 PRO A C 1
ATOM 738 O O . PRO A 1 95 ? -4.751 -14.936 -10.236 1.00 96.75 95 PRO A O 1
ATOM 741 N N . THR A 1 96 ? -6.239 -14.248 -8.698 1.00 94.12 96 THR A N 1
ATOM 742 C CA . THR A 1 96 ? -7.461 -14.324 -9.515 1.00 94.12 96 THR A CA 1
ATOM 743 C C . THR A 1 96 ? -7.544 -13.275 -10.634 1.00 94.12 96 THR A C 1
ATOM 745 O O . THR A 1 96 ? -8.491 -13.280 -11.411 1.00 94.12 96 THR A O 1
ATOM 748 N N . GLY A 1 97 ? -6.576 -12.356 -10.733 1.00 92.75 97 GLY A N 1
ATOM 749 C CA . GLY A 1 97 ? -6.551 -11.269 -11.721 1.00 92.75 97 GLY A CA 1
ATOM 750 C C . GLY A 1 97 ? -7.199 -9.961 -11.246 1.00 92.75 97 GLY A C 1
ATOM 751 O O . GLY A 1 97 ? -6.958 -8.913 -11.849 1.00 92.75 97 GLY A O 1
ATOM 752 N N . GLY A 1 98 ? -7.952 -10.003 -10.141 1.00 94.50 98 GLY A N 1
ATOM 753 C CA . GLY A 1 98 ? -8.514 -8.832 -9.464 1.00 94.50 98 GLY A CA 1
ATOM 754 C C . GLY A 1 98 ? -7.491 -8.065 -8.619 1.00 94.50 98 GLY A C 1
ATOM 755 O O . GLY A 1 98 ? -6.286 -8.096 -8.878 1.00 94.50 98 GLY A O 1
ATOM 756 N N . HIS A 1 99 ? -7.974 -7.376 -7.590 1.00 96.00 99 HIS A N 1
ATOM 757 C CA . HIS A 1 99 ? -7.150 -6.629 -6.639 1.00 96.00 99 HIS A CA 1
ATOM 758 C C . HIS A 1 99 ? -7.134 -7.321 -5.270 1.00 96.00 99 HIS A C 1
ATOM 760 O O . HIS A 1 99 ? -8.088 -8.035 -4.957 1.00 96.00 99 HIS A O 1
ATOM 766 N N . PRO A 1 100 ? -6.072 -7.136 -4.467 1.00 97.31 100 PRO A N 1
ATOM 767 C CA . PRO A 1 100 ? -6.103 -7.518 -3.062 1.00 97.31 100 PRO A CA 1
ATOM 768 C C . PRO A 1 100 ? -7.242 -6.803 -2.332 1.00 97.31 100 PRO A C 1
ATOM 770 O O . PRO A 1 100 ? -7.585 -5.671 -2.679 1.00 97.31 100 PRO A O 1
ATOM 773 N N . VAL A 1 101 ? -7.812 -7.460 -1.326 1.00 97.12 101 VAL A N 1
ATOM 774 C CA . VAL A 1 101 ? -8.946 -6.943 -0.551 1.00 97.12 101 VAL A CA 1
ATOM 775 C C . VAL A 1 101 ? -8.591 -7.007 0.923 1.00 97.12 101 VAL A C 1
ATOM 777 O O . VAL A 1 101 ? -8.181 -8.057 1.413 1.00 97.12 101 VAL A O 1
ATOM 780 N N . VAL A 1 102 ? -8.760 -5.881 1.610 1.00 97.31 102 VAL A N 1
ATOM 781 C CA . VAL A 1 102 ? -8.563 -5.739 3.054 1.00 97.31 102 VAL A CA 1
ATOM 782 C C . VAL A 1 102 ? -9.897 -5.335 3.671 1.00 97.31 102 VAL A C 1
ATOM 784 O O . VAL A 1 102 ? -10.587 -4.479 3.119 1.00 97.31 102 VAL A O 1
ATOM 787 N N . GLN A 1 103 ? -10.260 -5.944 4.795 1.00 97.38 103 GLN A N 1
ATOM 788 C CA . GLN A 1 103 ? -11.524 -5.701 5.479 1.00 97.38 103 GLN A CA 1
ATOM 789 C C . GLN A 1 103 ? -11.304 -5.548 6.982 1.00 97.38 103 GLN A C 1
ATOM 791 O O . GLN A 1 103 ? -10.626 -6.361 7.606 1.00 97.38 103 GLN A O 1
ATOM 796 N N . LEU A 1 104 ? -11.900 -4.504 7.560 1.00 97.12 104 LEU A N 1
ATOM 797 C CA . LEU A 1 104 ? -12.014 -4.343 9.005 1.00 97.12 104 LEU A CA 1
ATOM 798 C C . LEU A 1 104 ? -13.342 -4.947 9.470 1.00 97.12 104 LEU A C 1
ATOM 800 O O . LEU A 1 104 ? -14.414 -4.516 9.046 1.00 97.12 104 LEU A O 1
ATOM 804 N N . HIS A 1 105 ? -13.264 -5.932 10.352 1.00 97.19 105 HIS A N 1
ATOM 805 C CA . HIS A 1 105 ? -14.401 -6.576 10.999 1.00 97.19 105 HIS A CA 1
ATOM 806 C C . HIS A 1 105 ? -14.654 -5.966 12.377 1.00 97.19 105 HIS A C 1
ATOM 808 O O . HIS A 1 105 ? -13.751 -5.412 13.003 1.00 97.19 105 HIS A O 1
ATOM 814 N N . GLY A 1 106 ? -15.902 -6.049 12.843 1.00 95.94 106 GLY A N 1
ATOM 815 C CA . GLY A 1 106 ? -16.322 -5.552 14.159 1.00 95.94 106 GLY A CA 1
ATOM 816 C C . GLY A 1 106 ? -16.555 -4.042 14.253 1.00 95.94 106 GLY A C 1
ATOM 817 O O . GLY A 1 106 ? -17.045 -3.577 15.280 1.00 95.94 106 GLY A O 1
ATOM 818 N N . TYR A 1 107 ? -16.256 -3.273 13.201 1.00 96.00 107 TYR A N 1
ATOM 819 C CA . TYR A 1 107 ? -16.562 -1.843 13.141 1.00 96.00 107 TYR A CA 1
ATOM 820 C C . TYR A 1 107 ? -18.034 -1.615 12.782 1.00 96.00 107 TYR A C 1
ATOM 822 O O . TYR A 1 107 ? -18.459 -1.886 11.662 1.00 96.00 107 TYR A O 1
ATOM 830 N N . MET A 1 108 ? -18.819 -1.155 13.759 1.00 93.81 108 MET A N 1
ATOM 831 C CA . MET A 1 108 ? -20.274 -0.975 13.635 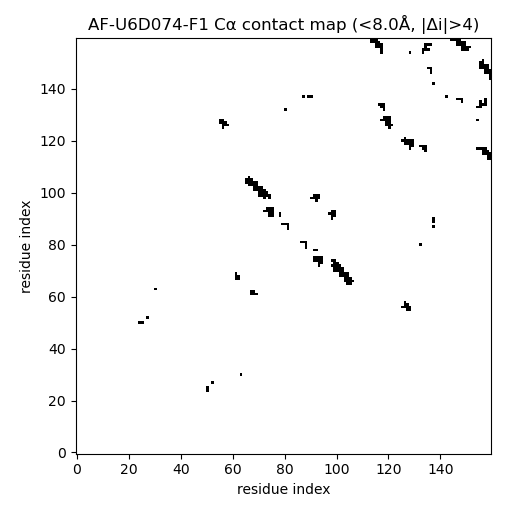1.00 93.81 108 MET A CA 1
ATOM 832 C C . MET A 1 108 ? -20.697 0.495 13.513 1.00 93.81 108 MET A C 1
ATOM 834 O O . MET A 1 108 ? -21.877 0.782 13.332 1.00 93.81 108 MET A O 1
ATOM 838 N N . GLU A 1 109 ? -19.760 1.433 13.645 1.00 94.56 109 GLU A N 1
ATOM 839 C CA . GLU A 1 109 ? -20.056 2.861 13.557 1.00 94.56 109 GLU A CA 1
ATOM 840 C C . GLU A 1 109 ? -20.207 3.313 12.095 1.00 94.56 109 GLU A C 1
ATOM 842 O O . GLU A 1 109 ? -19.657 2.723 11.166 1.00 94.56 109 GLU A O 1
ATOM 847 N N . ASN A 1 110 ? -20.919 4.422 11.886 1.00 91.81 110 ASN A N 1
ATOM 848 C CA . ASN A 1 110 ? -21.124 5.019 10.562 1.00 91.81 110 ASN A CA 1
ATOM 849 C C . ASN A 1 110 ? -20.065 6.073 10.192 1.00 91.81 110 ASN A C 1
ATOM 851 O O . ASN A 1 110 ? -20.218 6.769 9.186 1.00 91.81 110 ASN A O 1
ATOM 855 N N . LYS A 1 111 ? -19.014 6.237 11.002 1.00 95.81 111 LYS A N 1
ATOM 856 C CA . LYS A 1 111 ? -17.942 7.196 10.729 1.00 95.81 111 LYS A CA 1
ATOM 857 C C . LYS A 1 111 ? -16.931 6.562 9.760 1.00 95.81 111 LYS A C 1
ATOM 859 O O . LYS A 1 111 ? -16.506 5.435 9.982 1.00 95.81 111 LYS A O 1
ATOM 864 N N . PRO A 1 112 ? -16.532 7.243 8.674 1.00 92.50 112 PRO A N 1
ATOM 865 C CA . PRO A 1 112 ? -15.514 6.704 7.780 1.00 92.50 112 PRO A CA 1
ATOM 866 C C . PRO A 1 112 ? -14.154 6.620 8.488 1.00 92.50 112 PRO A C 1
ATOM 868 O O . PRO A 1 112 ? -13.796 7.496 9.280 1.00 92.50 112 PRO A O 1
ATOM 871 N N . LEU A 1 113 ? -13.392 5.578 8.161 1.00 94.81 113 LEU A N 1
ATOM 872 C CA . LEU A 1 113 ? -12.015 5.367 8.606 1.00 94.81 113 LEU A CA 1
ATOM 873 C C . LEU A 1 113 ? -11.072 5.444 7.405 1.00 94.81 113 LEU A C 1
ATOM 875 O O . LEU A 1 113 ? -11.463 5.068 6.302 1.00 94.81 113 LEU A O 1
ATOM 879 N N . GLY A 1 114 ? -9.840 5.895 7.637 1.00 94.25 114 GLY A N 1
ATOM 880 C CA . GLY A 1 114 ? -8.771 5.845 6.640 1.00 94.25 114 GLY A CA 1
ATOM 881 C C . GLY A 1 114 ? -7.954 4.563 6.778 1.00 94.25 114 GLY A C 1
ATOM 882 O O . GLY A 1 114 ? -7.538 4.211 7.886 1.00 94.25 114 GLY A O 1
ATOM 883 N N . LEU A 1 115 ? -7.693 3.872 5.668 1.00 95.88 115 LEU A N 1
ATOM 884 C CA . LEU A 1 115 ? -6.783 2.724 5.645 1.00 95.88 115 LEU A CA 1
ATOM 885 C C . LEU A 1 115 ? -5.400 3.167 5.170 1.00 95.88 115 LEU A C 1
ATOM 887 O O . LEU A 1 115 ? -5.241 3.613 4.037 1.00 95.88 115 LEU A O 1
ATOM 891 N N . GLN A 1 116 ? -4.387 2.987 6.018 1.00 95.69 116 GLN A N 1
ATOM 892 C CA . GLN A 1 116 ? -2.996 3.303 5.691 1.00 95.69 116 GLN A CA 1
ATOM 893 C C . GLN A 1 116 ? -2.270 2.105 5.090 1.00 95.69 116 GLN A C 1
ATOM 895 O O . GLN A 1 116 ? -2.321 0.993 5.611 1.00 95.69 116 GLN A O 1
ATOM 900 N N . ILE A 1 117 ? -1.559 2.357 3.997 1.00 96.69 117 ILE A N 1
ATOM 901 C CA . ILE A 1 117 ? -0.862 1.356 3.200 1.00 96.69 117 ILE A CA 1
ATOM 902 C C . ILE A 1 117 ? 0.565 1.844 2.960 1.00 96.69 117 ILE A C 1
ATOM 904 O O . ILE A 1 117 ? 0.790 2.934 2.436 1.00 96.69 117 ILE A O 1
ATOM 908 N N . PHE A 1 118 ? 1.545 1.019 3.300 1.00 96.12 118 PHE A N 1
ATOM 909 C CA . PHE A 1 118 ? 2.957 1.254 3.008 1.00 96.12 118 PHE A CA 1
ATOM 910 C C . PHE A 1 118 ? 3.638 -0.072 2.664 1.00 96.12 118 PHE A C 1
ATOM 912 O O . PHE A 1 118 ? 3.072 -1.146 2.870 1.00 96.12 118 PHE A O 1
ATOM 919 N N . ILE A 1 119 ? 4.847 -0.008 2.108 1.00 96.88 119 ILE A N 1
ATOM 920 C CA . ILE A 1 119 ? 5.618 -1.209 1.774 1.00 96.88 119 ILE A CA 1
ATOM 921 C C . ILE A 1 119 ? 6.527 -1.554 2.949 1.00 96.88 119 ILE A C 1
ATOM 923 O O . ILE A 1 119 ? 7.431 -0.790 3.286 1.00 96.88 119 ILE A O 1
ATOM 927 N N . GLY A 1 120 ? 6.263 -2.699 3.574 1.00 94.81 120 GLY A N 1
ATOM 928 C CA . GLY A 1 120 ? 7.070 -3.248 4.658 1.00 94.81 120 GLY A CA 1
ATOM 929 C C . GLY A 1 120 ? 8.148 -4.222 4.178 1.00 94.81 120 GLY A C 1
ATOM 930 O O . GLY A 1 120 ? 8.195 -4.631 3.015 1.00 94.81 120 GLY A O 1
ATOM 931 N N . THR A 1 121 ? 9.023 -4.609 5.097 1.00 93.88 121 THR A N 1
ATOM 932 C CA . THR A 1 121 ? 9.911 -5.767 4.963 1.00 93.88 121 THR A CA 1
ATOM 933 C C . THR A 1 121 ? 9.114 -7.074 4.911 1.00 93.88 121 THR A C 1
ATOM 935 O O . THR A 1 121 ? 8.026 -7.176 5.467 1.00 93.88 121 THR A O 1
ATOM 938 N N . ALA A 1 122 ? 9.673 -8.101 4.266 1.00 89.81 122 ALA A N 1
ATOM 939 C CA . ALA A 1 122 ? 9.093 -9.450 4.260 1.00 89.81 122 ALA A CA 1
ATOM 940 C C . ALA A 1 122 ? 9.394 -10.250 5.547 1.00 89.81 122 ALA A C 1
ATOM 942 O O . ALA A 1 122 ? 8.923 -11.373 5.697 1.00 89.81 122 ALA A O 1
ATOM 943 N N . ASP A 1 123 ? 10.215 -9.701 6.447 1.00 83.69 123 ASP A N 1
ATOM 944 C CA . ASP A 1 123 ? 10.556 -10.331 7.721 1.00 83.69 123 ASP A CA 1
ATOM 945 C C . ASP A 1 123 ? 9.501 -9.983 8.778 1.00 83.69 123 ASP A C 1
ATOM 947 O O . ASP A 1 123 ? 9.464 -8.861 9.285 1.00 83.69 123 ASP A O 1
ATOM 951 N N . GLU A 1 124 ? 8.663 -10.961 9.122 1.00 73.25 124 GLU A N 1
ATOM 952 C CA . GLU A 1 124 ? 7.590 -10.821 10.114 1.00 73.25 124 GLU A CA 1
ATOM 953 C C . GLU A 1 124 ? 8.105 -10.538 11.534 1.00 73.25 124 GLU A C 1
ATOM 955 O O . GLU A 1 124 ? 7.360 -10.026 12.367 1.00 73.25 124 GLU A O 1
ATOM 960 N N . ARG A 1 125 ? 9.378 -10.835 11.837 1.00 76.62 125 ARG A N 1
ATOM 961 C CA . ARG A 1 125 ? 9.959 -10.572 13.166 1.00 76.62 125 ARG A CA 1
ATOM 962 C C . ARG A 1 125 ? 10.268 -9.096 13.379 1.00 76.62 125 ARG A C 1
ATOM 964 O O . ARG A 1 125 ? 10.299 -8.636 14.518 1.00 76.62 125 ARG A O 1
ATOM 971 N N . ILE A 1 126 ? 10.544 -8.375 12.294 1.00 77.06 126 ILE A N 1
ATOM 972 C CA . ILE A 1 126 ? 10.902 -6.956 12.298 1.00 77.06 126 ILE A CA 1
ATOM 973 C C . ILE A 1 126 ? 10.138 -6.292 11.152 1.00 77.06 126 ILE A C 1
ATOM 975 O O . ILE A 1 126 ? 10.719 -5.939 10.119 1.00 77.06 126 ILE A O 1
ATOM 979 N N . LEU A 1 127 ? 8.823 -6.145 11.330 1.00 84.75 127 LEU A N 1
ATOM 980 C CA . LEU A 1 127 ? 7.989 -5.413 10.386 1.00 84.75 127 LEU A CA 1
ATOM 981 C C . LEU A 1 127 ? 8.351 -3.926 10.459 1.00 84.75 127 LEU A C 1
ATOM 983 O O . LEU A 1 127 ? 8.056 -3.239 11.432 1.00 84.75 127 LEU A O 1
ATOM 987 N N . LYS A 1 128 ? 9.032 -3.438 9.425 1.00 91.56 128 LYS A N 1
ATOM 988 C CA . LYS A 1 128 ? 9.432 -2.036 9.284 1.00 91.56 128 LYS A CA 1
ATOM 989 C C . LYS A 1 128 ? 9.248 -1.588 7.839 1.00 91.56 128 LYS A C 1
ATOM 991 O O . LYS A 1 128 ? 9.247 -2.440 6.946 1.00 91.56 128 LYS A O 1
ATOM 996 N N . PRO A 1 129 ? 9.147 -0.281 7.569 1.00 95.25 129 PRO A N 1
ATOM 997 C CA . PRO A 1 129 ? 9.166 0.216 6.203 1.00 95.25 129 PRO A CA 1
ATOM 998 C C . PRO A 1 129 ? 10.374 -0.287 5.403 1.00 95.25 129 PRO A C 1
ATOM 1000 O O . PRO A 1 129 ? 11.500 -0.361 5.906 1.00 95.25 129 PRO A O 1
ATOM 1003 N N . HIS A 1 130 ? 10.146 -0.646 4.142 1.00 95.56 130 HIS A N 1
ATOM 1004 C CA . HIS A 1 130 ? 11.198 -1.138 3.265 1.00 95.56 130 HIS A CA 1
ATOM 1005 C C . HIS A 1 130 ? 12.099 0.015 2.795 1.00 95.56 130 HIS A C 1
ATOM 1007 O O . HIS A 1 130 ? 11.627 0.991 2.222 1.00 95.56 130 HIS A O 1
ATOM 1013 N N . ALA A 1 131 ? 13.420 -0.112 2.960 1.00 93.94 131 ALA A N 1
ATOM 1014 C CA . ALA A 1 131 ? 14.363 0.975 2.658 1.00 93.94 131 ALA A CA 1
ATOM 1015 C C . ALA A 1 131 ? 14.435 1.357 1.163 1.00 93.94 131 ALA A C 1
ATOM 1017 O O . ALA A 1 131 ? 14.740 2.497 0.829 1.00 93.94 131 ALA A O 1
ATOM 1018 N N . PHE A 1 132 ? 14.167 0.400 0.268 1.00 94.56 132 PHE A N 1
ATOM 1019 C CA . PHE A 1 132 ? 14.317 0.570 -1.189 1.00 94.56 132 PHE A CA 1
ATOM 1020 C C . PHE A 1 132 ? 13.010 0.502 -1.988 1.00 94.56 132 PHE A C 1
ATOM 1022 O O . PHE A 1 132 ? 13.029 0.725 -3.194 1.00 94.56 132 PHE A O 1
ATOM 1029 N N . TYR A 1 133 ? 11.887 0.168 -1.347 1.00 96.12 133 TYR A N 1
ATOM 1030 C CA . TYR A 1 133 ? 10.594 0.054 -2.021 1.00 96.12 133 TYR A CA 1
ATOM 1031 C C . TYR A 1 133 ? 9.606 0.957 -1.311 1.00 96.12 133 TYR A C 1
ATOM 1033 O O . TYR A 1 133 ? 9.497 0.925 -0.090 1.00 96.12 133 TYR A O 1
ATOM 1041 N N . GLN A 1 134 ? 8.877 1.745 -2.086 1.00 96.62 134 GLN A N 1
ATOM 1042 C CA . GLN A 1 134 ? 7.870 2.658 -1.573 1.00 96.62 134 GLN A CA 1
ATOM 1043 C C . GLN A 1 134 ? 6.538 2.367 -2.246 1.00 96.62 134 GLN A C 1
ATOM 1045 O O . GLN A 1 134 ? 6.486 1.867 -3.374 1.00 96.62 134 GLN A O 1
ATOM 1050 N N . VAL A 1 135 ? 5.452 2.678 -1.543 1.00 96.69 135 VAL A N 1
ATOM 1051 C CA . VAL A 1 135 ? 4.131 2.668 -2.164 1.00 96.69 135 VAL A CA 1
ATOM 1052 C C . VAL A 1 135 ? 4.087 3.778 -3.212 1.00 96.69 135 VAL A C 1
ATOM 1054 O O . VAL A 1 135 ? 4.716 4.823 -3.051 1.00 96.69 135 VAL A O 1
ATOM 1057 N N . HIS A 1 136 ? 3.359 3.534 -4.293 1.00 95.31 136 HIS A N 1
ATOM 1058 C CA . HIS A 1 136 ? 3.139 4.517 -5.339 1.00 95.31 136 HIS A CA 1
ATOM 1059 C C . HIS A 1 136 ? 1.644 4.627 -5.602 1.00 95.31 136 HIS A C 1
ATOM 1061 O O . HIS A 1 136 ? 0.971 3.622 -5.856 1.00 95.31 136 HIS A O 1
ATOM 1067 N N . ARG A 1 137 ? 1.121 5.851 -5.557 1.00 94.88 137 ARG A N 1
ATOM 1068 C CA . ARG A 1 137 ? -0.284 6.122 -5.853 1.00 94.88 137 ARG A CA 1
ATOM 1069 C C . ARG A 1 137 ? -0.606 5.821 -7.319 1.00 94.88 137 ARG A C 1
ATOM 1071 O O . ARG A 1 137 ? -0.047 6.428 -8.226 1.00 94.88 137 ARG A O 1
ATOM 1078 N N . ILE A 1 138 ? -1.575 4.941 -7.560 1.00 92.81 138 ILE A N 1
ATOM 1079 C CA . ILE A 1 138 ? -2.072 4.669 -8.913 1.00 92.81 138 ILE A CA 1
ATOM 1080 C C . ILE A 1 138 ? -3.181 5.665 -9.251 1.00 92.81 138 ILE A C 1
ATOM 1082 O O . ILE A 1 138 ? -4.112 5.867 -8.477 1.00 92.81 138 ILE A O 1
ATOM 1086 N N . THR A 1 139 ? -3.082 6.290 -10.421 1.00 90.62 139 THR A N 1
ATOM 1087 C CA . THR A 1 139 ? -4.093 7.212 -10.952 1.00 90.62 139 THR A CA 1
ATOM 1088 C C . THR A 1 139 ? -4.430 6.837 -12.392 1.00 90.62 139 THR A C 1
ATOM 1090 O O . THR A 1 139 ? -3.690 6.100 -13.044 1.00 90.62 139 THR A O 1
ATOM 1093 N N . GLY A 1 140 ? -5.571 7.307 -12.891 1.00 88.38 140 GLY A N 1
ATOM 1094 C CA . GLY A 1 140 ? -5.991 7.076 -14.270 1.00 88.38 140 GLY A CA 1
ATOM 1095 C C . GLY A 1 140 ? -7.497 6.897 -14.399 1.00 88.38 140 GLY A C 1
ATOM 1096 O O . GLY A 1 140 ? -8.207 6.762 -13.409 1.00 88.38 140 GLY A O 1
ATOM 1097 N N . LYS A 1 141 ? -7.987 6.871 -15.643 1.00 85.62 141 LYS A N 1
ATOM 1098 C CA . LYS A 1 141 ? -9.429 6.812 -15.953 1.00 85.62 141 LYS A CA 1
ATOM 1099 C C . LYS A 1 141 ? -10.131 5.557 -15.425 1.00 85.62 141 LYS A C 1
ATOM 1101 O O . LYS A 1 141 ? -11.334 5.582 -15.215 1.00 85.62 141 LYS A O 1
ATOM 1106 N N . THR A 1 142 ? -9.393 4.464 -15.256 1.00 86.50 142 THR A N 1
ATOM 1107 C CA . THR A 1 142 ? -9.922 3.172 -14.795 1.00 86.50 142 THR A CA 1
ATOM 1108 C C . THR A 1 142 ? -9.745 2.954 -13.291 1.00 86.50 142 THR A C 1
ATOM 1110 O O . THR A 1 142 ? -10.119 1.898 -12.788 1.00 86.50 142 THR A O 1
ATOM 1113 N N . VAL A 1 143 ? -9.167 3.921 -12.569 1.00 89.69 143 VAL A N 1
ATOM 1114 C CA . VAL A 1 143 ? -8.975 3.846 -11.117 1.00 89.69 143 VAL A CA 1
ATOM 1115 C C . VAL A 1 143 ? -10.213 4.401 -10.427 1.00 89.69 143 VAL A C 1
ATOM 1117 O O . VAL A 1 143 ? -10.548 5.568 -10.598 1.00 89.69 143 VAL A O 1
ATOM 1120 N N . THR A 1 144 ? -10.879 3.563 -9.640 1.00 88.00 144 THR A N 1
ATOM 1121 C CA . THR A 1 144 ? -12.110 3.926 -8.920 1.00 88.00 144 THR A CA 1
ATOM 1122 C C . THR A 1 144 ? -11.878 4.230 -7.442 1.00 88.00 144 THR A C 1
ATOM 1124 O O . THR A 1 144 ? -12.748 4.802 -6.796 1.00 88.00 144 THR A O 1
ATOM 1127 N N . THR A 1 145 ? -10.724 3.847 -6.894 1.00 89.94 145 THR A N 1
ATOM 1128 C CA . THR A 1 145 ? -10.375 4.089 -5.490 1.00 89.94 145 THR A CA 1
ATOM 1129 C C . THR A 1 145 ? -9.689 5.442 -5.361 1.00 89.94 145 THR A C 1
ATOM 1131 O O . THR A 1 145 ? -8.580 5.634 -5.862 1.00 89.94 145 THR A O 1
ATOM 1134 N N . THR A 1 146 ? -10.345 6.384 -4.686 1.00 92.56 146 THR A N 1
ATOM 1135 C CA . THR A 1 146 ? -9.712 7.642 -4.282 1.00 92.56 146 THR A CA 1
ATOM 1136 C C . THR A 1 146 ? -8.656 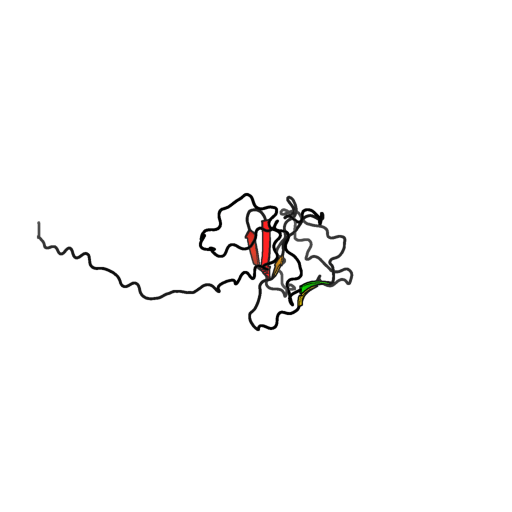7.342 -3.228 1.00 92.56 146 THR A C 1
ATOM 1138 O O . THR A 1 146 ? -8.901 6.591 -2.295 1.00 92.56 146 THR A O 1
ATOM 1141 N N . SER A 1 147 ? -7.470 7.916 -3.391 1.00 94.62 147 SER A N 1
ATOM 1142 C CA . SER A 1 147 ? -6.348 7.698 -2.482 1.00 94.62 147 SER A CA 1
ATOM 1143 C C . SER A 1 147 ? -5.444 8.919 -2.471 1.00 94.62 147 SER A C 1
ATOM 1145 O O . SER A 1 147 ? -5.312 9.584 -3.509 1.00 94.62 147 SER A O 1
ATOM 1147 N N . TYR A 1 148 ? -4.743 9.154 -1.372 1.00 94.69 148 TYR A N 1
ATOM 1148 C CA . TYR A 1 148 ? -3.759 10.221 -1.256 1.00 94.69 148 TYR A CA 1
ATOM 1149 C C . TYR A 1 148 ? -2.439 9.702 -0.686 1.00 94.69 148 TYR A C 1
ATOM 1151 O O . TYR A 1 148 ? -2.410 8.782 0.123 1.00 94.69 148 TYR A O 1
ATOM 1159 N N . GLU A 1 149 ? -1.332 10.269 -1.158 1.00 94.75 149 GLU A N 1
ATOM 1160 C CA . GLU A 1 149 ? 0.013 9.921 -0.697 1.00 94.75 149 GLU A CA 1
ATOM 1161 C C . GLU A 1 149 ? 0.478 10.973 0.311 1.00 94.75 149 GLU A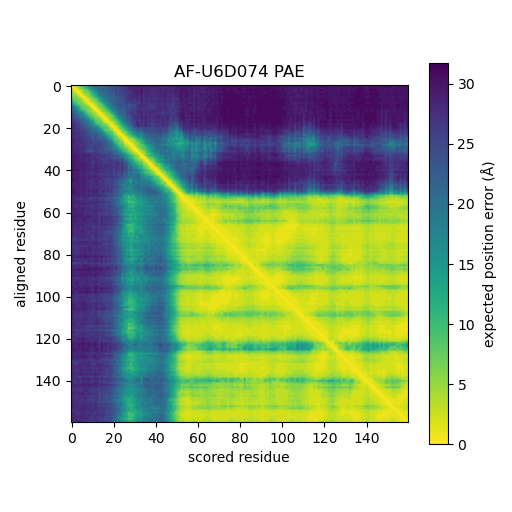 C 1
ATOM 1163 O O . GLU A 1 149 ? 0.334 12.173 0.066 1.00 94.75 149 GLU A O 1
ATOM 1168 N N . LYS A 1 150 ? 1.041 10.527 1.432 1.00 94.25 150 LYS A N 1
ATOM 1169 C CA . LYS A 1 150 ? 1.684 11.373 2.441 1.00 94.25 150 LYS A CA 1
ATOM 1170 C C . LYS A 1 150 ? 3.030 10.789 2.853 1.00 94.25 150 LYS A C 1
ATOM 1172 O O . LYS A 1 150 ? 3.277 9.594 2.691 1.00 94.25 150 LYS A O 1
ATOM 1177 N N . ILE A 1 151 ? 3.889 11.630 3.417 1.00 93.06 151 ILE A N 1
ATOM 1178 C CA . ILE A 1 151 ? 5.178 11.212 3.973 1.00 93.06 151 ILE A CA 1
ATOM 1179 C C . ILE A 1 151 ? 5.060 11.123 5.493 1.00 93.06 151 ILE A C 1
ATOM 1181 O O . ILE A 1 151 ? 4.677 12.094 6.143 1.00 93.06 151 ILE A O 1
ATOM 1185 N N . VAL A 1 152 ? 5.399 9.963 6.053 1.00 91.44 152 VAL A N 1
ATOM 1186 C CA . VAL A 1 152 ? 5.531 9.742 7.498 1.00 91.44 152 VAL A CA 1
ATOM 1187 C C . VAL A 1 152 ? 6.984 9.365 7.768 1.00 91.44 152 VAL A C 1
ATOM 1189 O O . VAL A 1 152 ? 7.460 8.322 7.319 1.00 91.44 152 VAL A O 1
ATOM 1192 N N . GLY A 1 153 ? 7.724 10.253 8.435 1.00 88.75 153 GLY A N 1
ATOM 1193 C CA . GLY A 1 153 ? 9.179 10.136 8.541 1.00 88.75 153 GLY A CA 1
ATOM 1194 C C . GLY A 1 153 ? 9.835 10.198 7.157 1.00 88.75 153 GLY A C 1
ATOM 1195 O O . GLY A 1 153 ? 9.800 11.230 6.498 1.00 88.75 153 GLY A O 1
ATOM 1196 N N . ASN A 1 154 ? 10.414 9.085 6.709 1.00 90.44 154 ASN A N 1
ATOM 1197 C CA . ASN A 1 154 ? 11.017 8.914 5.381 1.00 90.44 154 ASN A CA 1
ATOM 1198 C C . ASN A 1 154 ? 10.255 7.906 4.495 1.00 90.44 154 ASN A C 1
ATOM 1200 O O . ASN A 1 154 ? 10.770 7.478 3.463 1.00 90.44 154 ASN A O 1
ATOM 1204 N N . THR A 1 155 ? 9.052 7.501 4.905 1.00 95.44 155 THR A N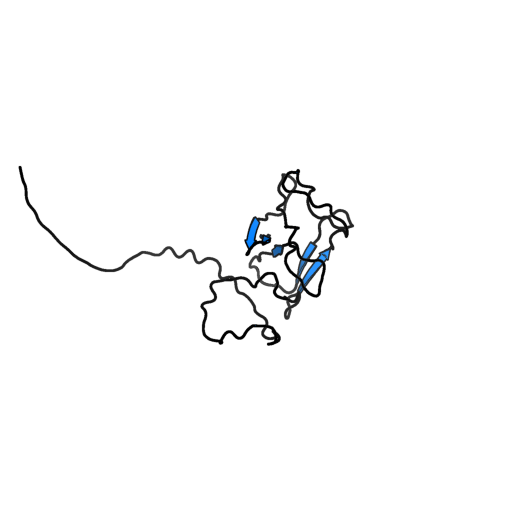 1
ATOM 1205 C CA . THR A 1 155 ? 8.258 6.466 4.238 1.00 95.44 155 THR A CA 1
ATOM 1206 C C . THR A 1 155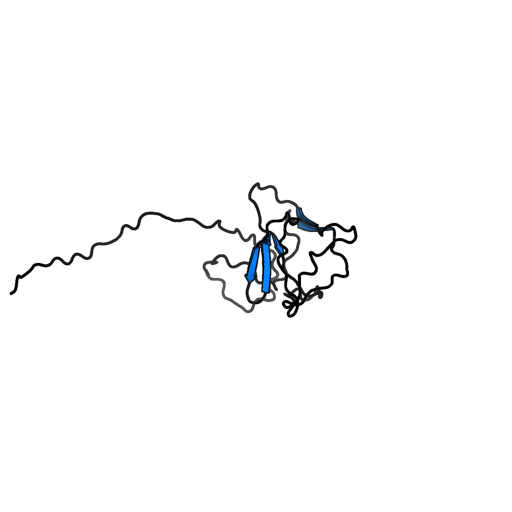 ? 7.023 7.077 3.586 1.00 95.44 155 THR A C 1
ATOM 1208 O O . THR A 1 155 ? 6.286 7.837 4.219 1.00 95.44 155 THR A O 1
ATOM 1211 N N . LYS A 1 156 ? 6.769 6.720 2.322 1.00 96.44 156 LYS A N 1
ATOM 1212 C CA . LYS A 1 156 ? 5.493 7.014 1.658 1.00 96.44 156 LYS A CA 1
ATOM 1213 C C . LYS A 1 156 ? 4.396 6.123 2.224 1.00 96.44 156 LYS A C 1
ATOM 1215 O O . LYS A 1 156 ? 4.540 4.901 2.261 1.00 96.44 156 LYS A O 1
ATOM 1220 N N . VAL A 1 157 ? 3.295 6.750 2.612 1.00 96.69 157 VAL A N 1
ATOM 1221 C CA . VAL A 1 157 ? 2.068 6.098 3.062 1.00 96.69 157 VAL A CA 1
ATOM 1222 C C . VAL A 1 157 ? 0.947 6.526 2.125 1.00 96.69 157 VAL A C 1
ATOM 1224 O O . VAL A 1 157 ? 0.724 7.718 1.914 1.00 96.69 157 VAL A O 1
ATOM 1227 N N . LEU A 1 158 ? 0.251 5.550 1.556 1.00 97.00 158 LEU A N 1
ATOM 1228 C CA . LEU A 1 158 ? -0.973 5.753 0.801 1.00 97.00 158 LEU A CA 1
ATOM 1229 C C . LEU A 1 158 ? -2.150 5.579 1.757 1.00 97.00 158 LEU A C 1
ATOM 1231 O O . LEU A 1 158 ? -2.202 4.588 2.479 1.00 97.00 158 LEU A O 1
ATOM 1235 N N . GLU A 1 159 ? -3.079 6.522 1.766 1.00 96.19 159 GLU A N 1
ATOM 1236 C CA . GLU A 1 159 ? -4.311 6.411 2.539 1.00 96.19 159 GLU A CA 1
ATOM 1237 C C . GLU A 1 159 ? -5.523 6.438 1.605 1.00 96.19 159 GLU A C 1
ATOM 1239 O O . GLU A 1 159 ? -5.549 7.202 0.630 1.00 96.19 159 GLU A O 1
ATOM 1244 N N . ILE A 1 160 ? -6.476 5.542 1.877 1.00 94.62 160 ILE A N 1
ATOM 1245 C CA . ILE A 1 160 ? -7.757 5.401 1.168 1.00 94.62 160 ILE A CA 1
ATOM 1246 C C . ILE A 1 160 ? -8.930 5.574 2.123 1.00 94.62 160 ILE A C 1
ATOM 1248 O O . ILE A 1 160 ? -8.755 5.229 3.317 1.00 94.62 160 ILE A O 1
#

Mean predicted aligned error: 14.24 Å

Foldseek 3Di:
DDDDDDDDDDDDDDDDDDDPPPDPPDDDPDAPPDDPPDDDDDDPDDDPPPVDDDAQFDLDDQDDDQKHKDWPFDFDPDDDADDPPDDGPDDTAGPVRHHTDIDIGPDPDPDDDKDKDWDFDPDSVGTDGDPPDTDDDDDDPPDPDDWDWDDDPNGIIIID

pLDDT: mean 75.61, std 25.85, range [27.38, 98.25]